Protein AF-A0AAN7WSS3-F1 (afdb_monomer_lite)

Radius of gyration: 23.35 Å; chains: 1; bounding box: 42×37×69 Å

Sequence (128 aa):
MLTSTDTINTVKEFQEQDLIKNVDYKILKQQEGHLNKLIDRQDTFTKKLQILYERLDAVKNYEEFTDLLVNSSTLLREIFSLDNAQKKQPLLNQLAPSIDWSKYGLHNISNYIIEDDDLISLQNDGLL

Structure (mmCIF, N/CA/C/O backbone):
data_AF-A0AAN7WSS3-F1
#
_entry.id   AF-A0AAN7WSS3-F1
#
loop_
_atom_site.group_PDB
_atom_site.id
_atom_site.type_symbol
_atom_site.label_atom_id
_atom_site.label_alt_id
_atom_site.label_comp_id
_atom_site.label_asym_id
_atom_site.label_entity_id
_atom_site.label_seq_id
_atom_site.pdbx_PDB_ins_code
_atom_site.Cartn_x
_atom_site.Cartn_y
_atom_site.Cartn_z
_atom_site.occupancy
_atom_site.B_iso_or_equiv
_atom_site.auth_seq_id
_atom_site.auth_comp_id
_atom_site.auth_asym_id
_atom_site.auth_atom_id
_atom_site.pdbx_PDB_model_num
ATOM 1 N N . MET A 1 1 ? 3.178 -19.408 -43.033 1.00 41.44 1 MET A N 1
ATOM 2 C C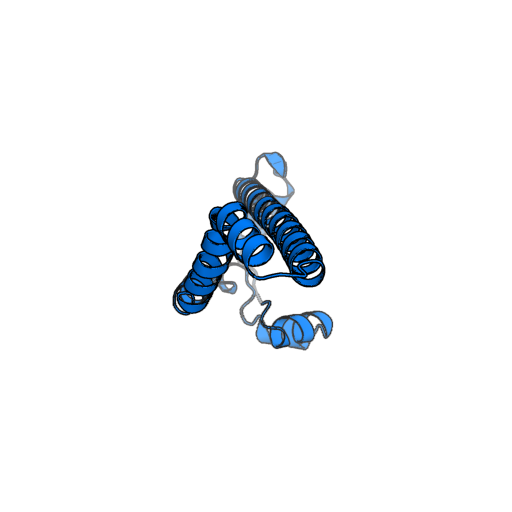A . MET A 1 1 ? 3.592 -18.665 -41.826 1.00 41.44 1 MET A CA 1
ATOM 3 C C . MET A 1 1 ? 4.965 -18.071 -42.111 1.00 41.44 1 MET A C 1
ATOM 5 O O . MET A 1 1 ? 5.953 -18.776 -41.986 1.00 41.44 1 MET A O 1
ATOM 9 N N . LEU A 1 2 ? 5.017 -16.844 -42.633 1.00 44.00 2 LEU A N 1
ATOM 10 C CA . LEU A 1 2 ? 6.260 -16.095 -42.848 1.00 44.00 2 LEU A CA 1
ATOM 11 C C . LEU A 1 2 ? 6.304 -15.042 -41.742 1.00 44.00 2 LEU A C 1
ATOM 13 O O . LEU A 1 2 ? 5.548 -14.076 -41.799 1.00 44.00 2 LEU A O 1
ATOM 17 N N . THR A 1 3 ? 7.112 -15.253 -40.706 1.00 57.09 3 THR A N 1
ATOM 18 C CA . THR A 1 3 ? 7.470 -14.166 -39.792 1.00 57.09 3 THR A CA 1
ATOM 19 C C . THR A 1 3 ? 8.171 -13.102 -40.636 1.00 57.09 3 THR A C 1
ATOM 21 O O . THR A 1 3 ? 9.138 -13.411 -41.336 1.00 57.09 3 THR A O 1
ATOM 24 N N . SER A 1 4 ? 7.628 -11.876 -40.673 1.00 74.25 4 SER A N 1
ATOM 25 C CA . SER A 1 4 ? 8.226 -10.791 -41.462 1.00 74.25 4 SER A CA 1
ATOM 26 C C . SER A 1 4 ? 9.686 -10.648 -41.044 1.00 74.25 4 SER A C 1
ATOM 28 O O . SER A 1 4 ? 9.983 -10.670 -39.847 1.00 74.25 4 SER A O 1
ATOM 30 N N . THR A 1 5 ? 10.600 -10.514 -42.002 1.00 69.44 5 THR A N 1
ATOM 31 C CA . THR A 1 5 ? 12.035 -10.330 -41.737 1.00 69.44 5 THR A CA 1
ATOM 32 C C . THR A 1 5 ? 12.275 -9.190 -40.742 1.00 69.44 5 THR A C 1
ATOM 34 O O . THR A 1 5 ? 13.173 -9.278 -39.909 1.00 69.44 5 THR A O 1
ATOM 37 N N . ASP A 1 6 ? 11.388 -8.192 -40.745 1.00 68.44 6 ASP A N 1
ATOM 38 C CA . ASP A 1 6 ? 11.357 -7.098 -39.778 1.00 68.44 6 ASP A CA 1
ATOM 39 C C . ASP A 1 6 ? 11.217 -7.595 -38.338 1.00 68.44 6 ASP A C 1
ATOM 41 O O . ASP A 1 6 ? 12.021 -7.227 -37.492 1.00 68.44 6 ASP A O 1
ATOM 45 N N . THR A 1 7 ? 10.272 -8.498 -38.058 1.00 71.12 7 THR A N 1
ATOM 46 C CA . THR A 1 7 ? 10.063 -9.041 -36.702 1.00 71.12 7 THR A CA 1
ATOM 47 C C . THR A 1 7 ? 11.277 -9.815 -36.195 1.00 71.12 7 THR A C 1
ATOM 49 O O . THR A 1 7 ? 11.652 -9.682 -35.034 1.00 71.12 7 THR A O 1
ATOM 52 N N . ILE A 1 8 ? 11.942 -10.573 -37.072 1.00 74.06 8 ILE A N 1
ATOM 53 C CA . ILE A 1 8 ? 13.163 -11.315 -36.731 1.00 74.06 8 ILE A CA 1
ATOM 54 C C . ILE A 1 8 ? 14.303 -10.340 -36.415 1.00 74.06 8 ILE A C 1
ATOM 56 O O . ILE A 1 8 ? 15.023 -10.534 -35.436 1.00 74.06 8 ILE A O 1
ATOM 60 N N . ASN A 1 9 ? 14.443 -9.274 -37.206 1.00 69.69 9 ASN A N 1
ATOM 61 C CA . ASN A 1 9 ? 15.464 -8.254 -36.988 1.00 69.69 9 ASN A CA 1
ATOM 62 C C . ASN A 1 9 ? 15.209 -7.464 -35.699 1.00 69.69 9 ASN A C 1
ATOM 64 O O . ASN A 1 9 ? 16.142 -7.261 -34.932 1.00 69.69 9 ASN A O 1
ATOM 68 N N . THR A 1 10 ? 13.957 -7.105 -35.398 1.00 70.12 10 THR A N 1
ATOM 69 C CA . THR A 1 10 ? 13.605 -6.412 -34.149 1.00 70.12 10 THR A CA 1
ATOM 70 C C . THR A 1 10 ? 13.858 -7.287 -32.921 1.00 70.12 10 THR A C 1
ATOM 72 O O . THR A 1 10 ? 14.386 -6.804 -31.924 1.00 70.12 10 THR A O 1
ATOM 75 N N . VAL A 1 11 ? 13.536 -8.585 -32.983 1.00 69.31 11 VAL A N 1
ATOM 76 C CA . VAL A 1 11 ? 13.829 -9.528 -31.888 1.00 69.31 11 VAL A CA 1
ATOM 77 C C . VAL A 1 11 ? 15.336 -9.692 -31.698 1.00 69.31 11 VAL A C 1
ATOM 79 O O . VAL A 1 11 ? 15.808 -9.715 -30.564 1.00 69.31 11 VAL A O 1
ATOM 82 N N . LYS A 1 12 ? 16.107 -9.758 -32.786 1.00 72.31 12 LYS A N 1
ATOM 83 C CA . LYS A 1 12 ? 17.568 -9.851 -32.726 1.00 72.31 12 LYS A CA 1
ATOM 84 C C . LYS A 1 12 ? 18.198 -8.583 -32.141 1.00 72.31 12 LYS A C 1
ATOM 86 O O . LYS A 1 12 ? 19.028 -8.682 -31.247 1.00 72.31 12 LYS A O 1
ATOM 91 N N . GLU A 1 13 ? 17.749 -7.404 -32.568 1.00 67.31 13 GLU A N 1
ATOM 92 C CA . GLU A 1 13 ? 18.172 -6.120 -31.993 1.00 67.31 13 GLU A CA 1
ATOM 93 C C . GLU A 1 13 ? 17.796 -6.003 -30.511 1.00 67.31 13 GLU A C 1
ATOM 95 O O . GLU A 1 13 ? 18.596 -5.523 -29.711 1.00 67.31 13 GLU A O 1
ATOM 100 N N . PHE A 1 14 ? 16.613 -6.487 -30.121 1.00 66.38 14 PHE A N 1
ATOM 101 C CA . PHE A 1 14 ? 16.186 -6.542 -28.724 1.00 66.38 14 PHE A CA 1
ATOM 102 C C . PHE A 1 14 ? 17.074 -7.468 -27.879 1.00 66.38 14 PHE A C 1
ATOM 104 O O . PHE A 1 14 ? 17.416 -7.119 -26.754 1.00 66.38 14 PHE A O 1
ATOM 111 N N . GLN A 1 15 ? 17.461 -8.630 -28.413 1.00 70.38 15 GLN A N 1
ATOM 112 C CA . GLN A 1 15 ? 18.319 -9.606 -27.728 1.00 70.38 15 GLN A CA 1
ATOM 113 C C . GLN A 1 15 ? 19.791 -9.172 -27.654 1.00 70.38 15 GLN A C 1
ATOM 115 O O . GLN A 1 15 ? 20.485 -9.530 -26.704 1.00 70.38 15 GLN A O 1
ATOM 120 N N . GLU A 1 16 ? 20.276 -8.418 -28.643 1.00 72.75 16 GLU A N 1
ATOM 121 C CA . GLU A 1 16 ? 21.648 -7.897 -28.682 1.00 72.75 16 GLU A CA 1
ATOM 122 C C . GLU A 1 16 ? 21.814 -6.606 -27.858 1.00 72.75 16 GLU A C 1
ATOM 124 O O . GLU A 1 16 ? 22.921 -6.293 -27.409 1.00 72.75 16 GLU A O 1
ATOM 129 N N . GLN A 1 17 ? 20.733 -5.852 -27.626 1.00 67.94 17 GLN A N 1
ATOM 130 C CA . GLN A 1 17 ? 20.754 -4.668 -26.771 1.00 67.94 17 GLN A CA 1
ATOM 131 C C . GLN A 1 17 ? 20.702 -5.034 -25.285 1.00 67.94 17 GLN A C 1
ATOM 133 O O . GLN A 1 17 ? 19.845 -5.777 -24.819 1.00 67.94 17 GLN A O 1
ATOM 138 N N . ASP A 1 18 ? 21.600 -4.424 -24.510 1.00 70.62 18 ASP A N 1
ATOM 139 C CA . ASP A 1 18 ? 21.568 -4.476 -23.049 1.00 70.62 18 ASP A CA 1
ATOM 140 C C . ASP A 1 18 ? 20.195 -4.004 -22.537 1.00 70.62 18 ASP A C 1
ATOM 142 O O . ASP A 1 18 ? 19.773 -2.876 -22.818 1.00 70.62 18 ASP A O 1
ATOM 146 N N . LEU A 1 19 ? 19.505 -4.867 -21.783 1.00 69.00 19 LEU A N 1
ATOM 147 C CA . LEU A 1 19 ? 18.126 -4.688 -21.317 1.00 69.00 19 LEU A CA 1
ATOM 148 C C . LEU A 1 19 ? 17.927 -3.325 -20.631 1.00 69.00 19 LEU A C 1
ATOM 150 O O . LEU A 1 19 ? 16.909 -2.666 -20.811 1.00 69.00 19 LEU A O 1
ATOM 154 N N . ILE A 1 20 ? 18.947 -2.845 -19.910 1.00 68.69 20 ILE A N 1
ATOM 155 C CA . ILE A 1 20 ? 18.935 -1.561 -19.188 1.00 68.69 20 ILE A CA 1
ATOM 156 C C . ILE A 1 20 ? 18.857 -0.356 -20.144 1.00 68.69 20 ILE A C 1
ATOM 158 O O . ILE A 1 20 ? 18.396 0.725 -19.761 1.00 68.69 20 ILE A O 1
ATOM 162 N N . LYS A 1 21 ? 19.307 -0.508 -21.392 1.00 73.75 21 LYS A N 1
ATOM 163 C CA . LYS A 1 21 ? 19.285 0.546 -22.416 1.00 73.75 21 LYS A CA 1
ATOM 164 C C . LYS A 1 21 ? 17.979 0.566 -23.204 1.00 73.75 21 LYS A C 1
ATOM 166 O O . LYS A 1 21 ? 17.656 1.616 -23.759 1.00 73.75 21 LYS A O 1
ATOM 171 N N . ASN A 1 22 ? 17.223 -0.530 -23.193 1.00 79.56 22 ASN A N 1
ATOM 172 C CA . ASN A 1 22 ? 15.943 -0.638 -23.876 1.00 79.56 22 ASN A CA 1
ATOM 173 C C . ASN A 1 22 ? 14.891 0.300 -23.242 1.00 79.56 22 ASN A C 1
ATOM 175 O O . ASN A 1 22 ? 14.729 0.359 -22.021 1.00 79.56 22 ASN A O 1
ATOM 179 N N . VAL A 1 23 ? 14.196 1.073 -24.079 1.00 78.19 23 VAL A N 1
ATOM 180 C CA . VAL A 1 23 ? 13.203 2.069 -23.642 1.00 78.19 23 VAL A CA 1
ATOM 181 C C . VAL A 1 23 ? 11.957 1.401 -23.062 1.00 78.19 23 VAL A C 1
ATOM 183 O O . VAL A 1 23 ? 11.486 1.825 -22.006 1.00 78.19 23 VAL A O 1
ATOM 186 N N . ASP A 1 24 ? 11.476 0.328 -23.686 1.00 76.81 24 ASP A N 1
ATOM 187 C CA . ASP A 1 24 ? 10.297 -0.412 -23.232 1.00 76.81 24 ASP A CA 1
ATOM 188 C C . ASP A 1 24 ? 10.550 -1.045 -21.858 1.00 76.81 24 ASP A C 1
ATOM 190 O O . ASP A 1 24 ? 9.709 -0.960 -20.963 1.00 76.81 24 ASP A O 1
ATOM 194 N N . TYR A 1 25 ? 11.759 -1.572 -21.632 1.00 79.31 25 TYR A N 1
ATOM 195 C CA . TYR A 1 25 ? 12.157 -2.097 -20.321 1.00 79.31 25 TYR A CA 1
ATOM 196 C C . TYR A 1 25 ? 12.175 -1.016 -19.227 1.00 79.31 25 TYR A C 1
ATOM 198 O O . TYR A 1 25 ? 11.756 -1.262 -18.095 1.00 79.31 25 TYR A O 1
ATOM 206 N N . LYS A 1 26 ? 12.613 0.211 -19.543 1.00 78.56 26 LYS A N 1
ATOM 207 C CA . LYS A 1 26 ? 12.570 1.333 -18.586 1.00 78.56 26 LYS A CA 1
ATOM 208 C C . LYS A 1 26 ? 11.140 1.719 -18.222 1.00 78.56 26 LYS A C 1
ATOM 210 O O . LYS A 1 26 ? 10.876 1.979 -17.048 1.00 78.56 26 LYS A O 1
ATOM 215 N N . ILE A 1 27 ? 10.239 1.744 -19.205 1.00 81.81 27 ILE A N 1
ATOM 216 C CA . ILE A 1 27 ? 8.813 2.016 -18.985 1.00 81.81 27 ILE A CA 1
ATOM 217 C C . ILE A 1 27 ? 8.217 0.931 -18.086 1.00 81.81 27 ILE A C 1
ATOM 219 O O . ILE A 1 27 ? 7.575 1.252 -17.087 1.00 81.81 27 ILE A O 1
ATOM 223 N N . LEU A 1 28 ? 8.506 -0.342 -18.373 1.00 82.38 28 LEU A N 1
ATOM 224 C CA . LEU A 1 28 ? 8.023 -1.463 -17.570 1.00 82.38 28 LEU A CA 1
ATOM 225 C C . LEU A 1 28 ? 8.504 -1.370 -16.116 1.00 82.38 28 LEU A C 1
ATOM 227 O O . LEU A 1 28 ? 7.699 -1.468 -15.196 1.00 82.38 28 LEU A O 1
ATOM 231 N N . LYS A 1 29 ? 9.791 -1.080 -15.897 1.00 83.81 29 LYS A N 1
ATOM 232 C CA . LYS A 1 29 ? 10.362 -0.911 -14.553 1.00 83.81 29 LYS A CA 1
ATOM 233 C C . LYS A 1 29 ? 9.772 0.288 -13.803 1.00 83.81 29 LYS A C 1
ATOM 235 O O . LYS A 1 29 ? 9.590 0.248 -12.586 1.00 83.81 29 LYS A O 1
ATOM 240 N N . GLN A 1 30 ? 9.468 1.376 -14.510 1.00 83.31 30 GLN A N 1
ATOM 241 C CA . GLN A 1 30 ? 8.773 2.517 -13.916 1.00 83.31 30 GLN A CA 1
ATOM 242 C C . GLN A 1 30 ? 7.355 2.130 -13.481 1.00 83.31 30 GLN A C 1
ATOM 244 O O . GLN A 1 30 ? 6.920 2.522 -12.396 1.00 83.31 30 GLN A O 1
ATOM 249 N N . GLN A 1 31 ? 6.650 1.362 -14.310 1.00 82.06 31 GLN A N 1
ATOM 250 C CA . GLN A 1 31 ? 5.299 0.903 -14.020 1.00 82.06 31 GLN A CA 1
ATOM 251 C C . GLN A 1 31 ? 5.276 -0.099 -12.863 1.00 82.06 31 GLN A C 1
ATOM 253 O O . GLN A 1 31 ? 4.465 0.054 -11.955 1.00 82.06 31 GLN A O 1
ATOM 258 N N . GLU A 1 32 ? 6.223 -1.035 -12.821 1.00 85.62 32 GLU A N 1
ATOM 259 C CA . GLU A 1 32 ? 6.462 -1.929 -11.684 1.00 85.62 32 GLU A CA 1
ATOM 260 C C . GLU A 1 32 ? 6.680 -1.128 -10.391 1.00 85.62 32 GLU A C 1
ATOM 262 O O . GLU A 1 32 ? 5.998 -1.339 -9.390 1.00 85.62 32 GLU A O 1
ATOM 267 N N . GLY A 1 33 ? 7.570 -0.130 -10.418 1.00 86.06 33 GLY A N 1
ATOM 268 C CA . GLY A 1 33 ? 7.817 0.731 -9.261 1.00 86.06 33 GLY A CA 1
ATOM 269 C C . GLY A 1 33 ? 6.589 1.537 -8.822 1.00 86.06 33 GLY A C 1
ATOM 270 O O . GLY A 1 33 ? 6.416 1.803 -7.632 1.00 86.06 33 GLY A O 1
ATOM 271 N N . HIS A 1 34 ? 5.725 1.934 -9.757 1.00 83.62 34 HIS A N 1
ATOM 272 C CA . HIS A 1 34 ? 4.457 2.586 -9.441 1.00 83.62 34 HIS A CA 1
ATOM 273 C C . HIS A 1 34 ? 3.465 1.614 -8.787 1.00 83.62 34 HIS A C 1
ATOM 275 O O . HIS A 1 34 ? 2.871 1.960 -7.768 1.00 83.62 34 HIS A O 1
ATOM 281 N N . LEU A 1 35 ? 3.328 0.400 -9.326 1.00 84.94 35 LEU A N 1
ATOM 282 C CA . LEU A 1 35 ? 2.458 -0.640 -8.774 1.00 84.94 35 LEU A CA 1
ATOM 283 C C . LEU A 1 35 ? 2.890 -1.044 -7.362 1.00 84.94 35 LEU A C 1
ATOM 285 O O . LEU A 1 35 ? 2.055 -1.065 -6.463 1.00 84.94 35 LEU A O 1
ATOM 289 N N . ASN A 1 36 ? 4.189 -1.235 -7.124 1.00 87.50 36 ASN A N 1
ATOM 290 C CA . ASN A 1 36 ? 4.708 -1.539 -5.787 1.00 87.50 36 ASN A CA 1
ATOM 291 C C . ASN A 1 36 ? 4.360 -0.440 -4.769 1.00 87.50 36 ASN A C 1
ATOM 293 O O . ASN A 1 36 ? 3.905 -0.733 -3.669 1.00 87.50 36 ASN A O 1
ATOM 297 N N . LYS A 1 37 ? 4.458 0.840 -5.155 1.00 85.00 37 LYS A N 1
ATOM 298 C CA . LYS A 1 37 ? 4.034 1.952 -4.284 1.00 85.00 37 LYS A CA 1
ATOM 299 C C . LYS A 1 37 ? 2.534 1.944 -3.995 1.00 85.00 37 LYS A C 1
ATOM 301 O O . LYS A 1 37 ? 2.124 2.371 -2.916 1.00 85.00 37 LYS A O 1
ATOM 306 N N . LEU A 1 38 ? 1.712 1.528 -4.958 1.00 81.44 38 LEU A N 1
ATOM 307 C CA . LEU A 1 38 ? 0.272 1.392 -4.743 1.00 81.44 38 LEU A CA 1
ATOM 308 C C . LEU A 1 38 ? -0.031 0.264 -3.756 1.00 81.44 38 LEU A C 1
ATOM 310 O O . LEU A 1 38 ? -0.838 0.479 -2.852 1.00 81.44 38 LEU A O 1
ATOM 314 N N . ILE A 1 39 ? 0.660 -0.871 -3.877 1.00 87.12 39 ILE A N 1
ATOM 315 C CA . ILE A 1 39 ? 0.557 -1.995 -2.939 1.00 87.12 39 ILE A CA 1
ATOM 316 C C . ILE A 1 39 ? 0.950 -1.541 -1.527 1.00 87.12 39 ILE A C 1
ATOM 318 O O . ILE A 1 39 ? 0.149 -1.663 -0.603 1.00 87.12 39 ILE A O 1
ATOM 322 N N . ASP A 1 40 ? 2.111 -0.900 -1.364 1.00 87.00 40 ASP A N 1
ATOM 323 C CA . ASP A 1 40 ? 2.573 -0.395 -0.062 1.00 87.00 40 ASP A CA 1
ATOM 324 C C . ASP A 1 40 ? 1.569 0.579 0.574 1.00 87.00 40 ASP A C 1
ATOM 326 O O . ASP A 1 40 ? 1.330 0.582 1.792 1.00 87.00 40 ASP A O 1
ATOM 330 N N . ARG A 1 41 ? 0.959 1.433 -0.256 1.00 83.50 41 ARG A N 1
ATOM 331 C CA . ARG A 1 41 ? -0.071 2.370 0.188 1.00 83.50 41 ARG A CA 1
ATOM 332 C C . ARG A 1 41 ? -1.322 1.631 0.659 1.00 83.50 41 ARG A C 1
ATOM 334 O O . ARG A 1 41 ? -1.869 2.002 1.699 1.00 83.50 41 ARG A O 1
ATOM 341 N N . GLN A 1 42 ? -1.762 0.619 -0.083 1.00 84.25 42 GLN A N 1
ATOM 342 C CA . GLN A 1 42 ? -2.923 -0.193 0.264 1.00 84.25 42 GLN A CA 1
ATOM 343 C C . GLN A 1 42 ? -2.692 -0.966 1.566 1.00 84.25 42 GLN A C 1
ATOM 345 O O . GLN A 1 42 ? -3.527 -0.897 2.462 1.00 84.25 42 GLN A O 1
ATOM 350 N N . ASP A 1 43 ? -1.532 -1.595 1.735 1.00 86.25 43 ASP A N 1
ATOM 351 C CA . ASP A 1 43 ? -1.157 -2.294 2.968 1.00 86.25 43 ASP A CA 1
ATOM 352 C C . ASP A 1 43 ? -1.154 -1.365 4.182 1.00 86.25 43 ASP A C 1
ATOM 354 O O . ASP A 1 43 ? -1.685 -1.684 5.252 1.00 86.25 43 ASP A O 1
ATOM 358 N N . THR A 1 44 ? -0.571 -0.177 4.018 1.00 86.56 44 THR A N 1
ATOM 359 C CA . THR A 1 44 ? -0.550 0.841 5.072 1.00 86.56 44 THR A CA 1
ATOM 360 C C . THR A 1 44 ? -1.965 1.282 5.441 1.00 86.56 44 THR A C 1
ATOM 362 O O . THR A 1 44 ? -2.273 1.479 6.618 1.00 86.56 44 THR A O 1
ATOM 365 N N . PHE A 1 45 ? -2.832 1.443 4.445 1.00 84.25 45 PHE A N 1
ATOM 366 C CA . PHE A 1 45 ? -4.227 1.804 4.649 1.00 84.25 45 PHE A CA 1
ATOM 367 C C . PHE A 1 45 ? -5.002 0.700 5.385 1.00 84.25 45 PHE A C 1
ATOM 369 O O . PHE A 1 45 ? -5.652 0.989 6.390 1.00 84.25 45 PHE A O 1
ATOM 376 N N . THR A 1 46 ? -4.857 -0.561 4.973 1.00 85.56 46 THR A N 1
ATOM 377 C CA . THR A 1 46 ? -5.486 -1.723 5.623 1.00 85.56 46 THR A CA 1
ATOM 378 C C . THR A 1 46 ? -5.083 -1.836 7.093 1.00 85.56 46 THR A C 1
ATOM 380 O O . THR A 1 46 ? -5.938 -2.006 7.959 1.00 85.56 46 THR A O 1
ATOM 383 N N . LYS A 1 47 ? -3.798 -1.638 7.415 1.00 87.56 47 LYS A N 1
ATOM 384 C CA . LYS A 1 47 ? -3.320 -1.623 8.809 1.00 87.56 47 LYS A CA 1
ATOM 385 C C . LYS A 1 47 ? -3.971 -0.513 9.636 1.00 87.56 47 LYS A C 1
ATOM 387 O O . LYS A 1 47 ? -4.375 -0.742 10.773 1.00 87.56 47 LYS A O 1
ATOM 392 N N . LYS A 1 48 ? -4.100 0.696 9.077 1.00 84.50 48 LYS A N 1
ATOM 393 C CA . LYS A 1 48 ? -4.780 1.812 9.758 1.00 84.50 48 LYS A CA 1
ATOM 394 C C . LYS A 1 48 ? -6.258 1.513 10.002 1.00 84.50 48 LYS A C 1
ATOM 396 O O . LYS A 1 48 ? -6.774 1.860 11.061 1.00 84.50 48 LYS A O 1
ATOM 401 N N . LEU A 1 49 ? -6.918 0.866 9.044 1.00 86.31 49 LEU A N 1
ATOM 402 C CA . LEU A 1 49 ? -8.308 0.436 9.155 1.00 86.31 49 LEU A CA 1
ATOM 403 C C . LEU A 1 49 ? -8.477 -0.606 10.269 1.00 86.31 49 LEU A C 1
ATOM 405 O O . LEU A 1 49 ? -9.355 -0.452 11.111 1.00 86.31 49 LEU A O 1
ATOM 409 N N . GLN A 1 50 ? -7.595 -1.605 10.337 1.00 87.81 50 GLN A N 1
ATOM 410 C CA . GLN A 1 50 ? -7.602 -2.596 11.414 1.00 87.81 50 GLN A CA 1
ATOM 411 C C . GLN A 1 50 ? -7.465 -1.936 12.794 1.00 87.81 50 GLN A C 1
ATOM 413 O O . GLN A 1 50 ? -8.283 -2.186 13.674 1.00 87.81 50 GLN A O 1
ATOM 418 N N . ILE A 1 51 ? -6.500 -1.023 12.960 1.00 87.88 51 ILE A N 1
ATOM 419 C CA . ILE A 1 51 ? -6.319 -0.270 14.212 1.00 87.88 51 ILE A CA 1
ATOM 420 C C . ILE A 1 51 ? -7.580 0.536 14.559 1.00 87.88 51 ILE A C 1
ATOM 422 O O . ILE A 1 51 ? -7.940 0.650 15.729 1.00 87.88 51 ILE A O 1
ATOM 426 N N . LEU A 1 52 ? -8.252 1.122 13.563 1.00 85.75 52 LEU A N 1
ATOM 427 C CA . LEU A 1 52 ? -9.497 1.856 13.784 1.00 85.75 52 LEU A CA 1
ATOM 428 C C . LEU A 1 52 ? -10.606 0.933 14.302 1.00 85.75 52 LEU A C 1
ATOM 430 O O . LEU A 1 52 ? -11.287 1.303 15.255 1.00 85.75 52 LEU A O 1
ATOM 434 N N . TYR A 1 53 ? -10.763 -0.253 13.710 1.00 86.62 53 TYR A N 1
ATOM 435 C CA . TYR A 1 53 ? -11.744 -1.245 14.153 1.00 86.62 53 TYR A CA 1
ATOM 436 C C . TYR A 1 53 ? -11.462 -1.749 15.567 1.00 86.62 53 TYR A C 1
ATOM 438 O O . TYR A 1 53 ? -12.373 -1.768 16.386 1.00 86.62 53 TYR A O 1
ATOM 446 N N . GLU A 1 54 ? -10.208 -2.076 15.880 1.00 87.75 54 GLU A N 1
ATOM 447 C CA . GLU A 1 54 ? -9.806 -2.488 17.232 1.00 87.75 54 GLU A CA 1
ATOM 448 C C . GLU A 1 54 ? -10.109 -1.396 18.267 1.00 87.75 54 GLU A C 1
ATOM 450 O O . GLU A 1 54 ? -10.597 -1.676 19.361 1.00 87.75 54 GLU A O 1
ATOM 455 N N . ARG A 1 55 ? -9.862 -0.127 17.921 1.00 84.81 55 ARG A N 1
ATOM 456 C CA . ARG A 1 55 ? -10.178 0.993 18.813 1.00 84.81 55 ARG A CA 1
ATOM 457 C C . ARG A 1 55 ? -11.679 1.204 18.961 1.00 84.81 55 ARG A C 1
ATOM 459 O O . ARG A 1 55 ? -12.106 1.498 20.067 1.00 84.81 55 ARG A O 1
ATOM 466 N N . LEU A 1 56 ? -12.458 1.060 17.888 1.00 85.38 56 LEU A N 1
ATOM 467 C CA . LEU A 1 56 ? -13.921 1.153 17.934 1.00 85.38 56 LEU A CA 1
ATOM 468 C C . LEU A 1 56 ? -14.531 0.069 18.828 1.00 85.38 56 LEU A C 1
ATOM 470 O O . LEU A 1 56 ? -15.438 0.373 19.594 1.00 85.38 56 LEU A O 1
ATOM 474 N N . ASP A 1 57 ? -14.010 -1.156 18.764 1.00 85.75 57 ASP A N 1
ATOM 475 C CA . ASP A 1 57 ? -14.459 -2.274 19.603 1.00 85.75 57 ASP A CA 1
ATOM 476 C C . ASP A 1 57 ? -14.147 -2.047 21.094 1.00 85.75 57 ASP A C 1
ATOM 478 O O . ASP A 1 57 ? -14.886 -2.468 21.982 1.00 85.75 57 ASP A O 1
ATOM 482 N N . ALA A 1 58 ? -13.073 -1.310 21.387 1.00 84.44 58 ALA A N 1
ATOM 483 C CA . ALA A 1 58 ? -12.674 -0.975 22.751 1.00 84.44 58 ALA A CA 1
ATOM 484 C C . ALA A 1 58 ? -13.470 0.183 23.387 1.00 84.44 58 ALA A C 1
ATOM 486 O O . ALA A 1 58 ? -13.363 0.382 24.601 1.00 84.44 58 ALA A O 1
ATOM 487 N N . VAL A 1 59 ? -14.240 0.952 22.607 1.00 87.75 59 VAL A N 1
ATOM 488 C CA . VAL A 1 59 ? -15.000 2.108 23.106 1.00 87.75 59 VAL A CA 1
ATOM 489 C C . VAL A 1 59 ? -16.176 1.654 23.967 1.00 87.75 59 VAL A C 1
ATOM 491 O O . VAL A 1 59 ? -16.984 0.824 23.557 1.00 87.75 59 VAL A O 1
ATOM 494 N N . LYS A 1 60 ? -16.314 2.244 25.162 1.00 82.75 60 LYS A N 1
ATOM 495 C CA . LYS A 1 60 ? -17.363 1.860 26.126 1.00 82.75 60 LYS A CA 1
ATOM 496 C C . LYS A 1 60 ? -18.438 2.917 26.333 1.00 82.75 60 LYS A C 1
ATOM 498 O O . LYS A 1 60 ? -19.467 2.621 26.940 1.00 82.75 60 LYS A O 1
ATOM 503 N N . ASN A 1 61 ? -18.212 4.144 25.869 1.00 86.31 61 ASN A N 1
ATOM 504 C CA . ASN A 1 61 ? -19.150 5.251 26.028 1.00 86.31 61 ASN A CA 1
ATOM 505 C C . ASN A 1 61 ? -19.179 6.171 24.794 1.00 86.31 61 ASN A C 1
ATOM 507 O O . ASN A 1 61 ? -18.322 6.117 23.915 1.00 86.31 61 ASN A O 1
ATOM 511 N N . TYR A 1 62 ? -20.220 7.000 24.720 1.00 82.50 62 TYR A N 1
ATOM 512 C CA . TYR A 1 62 ? -20.473 7.869 23.570 1.00 82.50 62 TYR A CA 1
ATOM 513 C C . TYR A 1 62 ? -19.438 8.999 23.427 1.00 82.50 62 TYR A C 1
ATOM 515 O O . TYR A 1 62 ? -19.123 9.389 22.307 1.00 82.50 62 TYR A O 1
ATOM 523 N N . GLU A 1 63 ? -18.878 9.498 24.530 1.00 83.19 63 GLU A N 1
ATOM 524 C CA . GLU A 1 63 ? -17.861 10.558 24.494 1.00 83.19 63 GLU A CA 1
ATOM 525 C C . GLU A 1 63 ? -16.553 10.046 23.868 1.00 83.19 63 GLU A C 1
ATOM 527 O O . GLU A 1 63 ? -16.068 10.625 22.894 1.00 83.19 63 GLU A O 1
ATOM 532 N N . GLU A 1 64 ? -16.063 8.885 24.313 1.00 83.44 64 GLU A N 1
ATOM 533 C CA . GLU A 1 64 ? -14.912 8.184 23.726 1.00 83.44 64 GLU A CA 1
ATOM 534 C C . GLU A 1 64 ? -15.130 7.863 22.244 1.00 83.44 64 GLU A C 1
ATOM 536 O O . GLU A 1 64 ? -14.203 7.961 21.437 1.00 83.44 64 GLU A O 1
ATOM 541 N N . PHE A 1 65 ? -16.362 7.513 21.864 1.00 83.44 65 PHE A N 1
ATOM 542 C CA . PHE A 1 65 ? -16.719 7.288 20.467 1.00 83.44 65 PHE A CA 1
ATOM 543 C C . PHE A 1 65 ? -16.560 8.563 19.635 1.00 83.44 65 PHE A C 1
ATOM 545 O O . PHE A 1 65 ? -15.927 8.544 18.576 1.00 83.44 65 PHE A O 1
ATOM 552 N N . THR A 1 66 ? -17.113 9.682 20.110 1.00 82.88 66 THR A N 1
ATOM 553 C CA . THR A 1 66 ? -17.014 10.961 19.399 1.00 82.88 66 THR A CA 1
ATOM 554 C C . THR A 1 66 ? -15.573 11.450 19.302 1.00 82.88 66 THR A C 1
ATOM 556 O O . THR A 1 66 ? -15.153 11.880 18.225 1.00 82.88 66 THR A O 1
ATOM 559 N N . ASP A 1 67 ? -14.783 11.288 20.363 1.00 85.19 67 ASP A N 1
ATOM 560 C CA . ASP A 1 67 ? -13.363 11.639 20.365 1.00 85.19 67 ASP A CA 1
ATOM 561 C C . ASP A 1 67 ? -12.569 10.773 19.383 1.00 85.19 67 ASP A C 1
ATOM 563 O O . ASP A 1 67 ? -11.731 11.276 18.627 1.00 85.19 67 ASP A O 1
ATOM 567 N N . LEU A 1 68 ? -12.854 9.470 19.322 1.00 85.06 68 LEU A N 1
ATOM 568 C CA . LEU A 1 68 ? -12.243 8.565 18.353 1.00 85.06 68 LEU A CA 1
ATOM 569 C C . LEU A 1 68 ? -12.585 8.971 16.915 1.00 85.06 68 LEU A C 1
ATOM 571 O O . LEU A 1 68 ? -11.690 8.994 16.064 1.00 85.06 68 LEU A O 1
ATOM 575 N N . LEU A 1 69 ? -13.838 9.333 16.626 1.00 82.94 69 LEU A N 1
ATOM 576 C CA . LEU A 1 69 ? -14.256 9.794 15.297 1.00 82.94 69 LEU A CA 1
ATOM 577 C C . LEU A 1 69 ? -13.561 11.096 14.884 1.00 82.94 69 LEU A C 1
ATOM 579 O O . LEU A 1 69 ? -13.099 11.214 13.748 1.00 82.94 69 LEU A O 1
ATOM 583 N N . VAL A 1 70 ? -13.437 12.062 15.796 1.00 84.31 70 VAL A N 1
ATOM 584 C CA . VAL A 1 70 ? -12.743 13.330 15.521 1.00 84.31 70 VAL A CA 1
ATOM 585 C C . VAL A 1 70 ? -11.258 13.079 15.245 1.00 84.31 70 VAL A C 1
ATOM 587 O O . VAL A 1 70 ? -10.723 13.554 14.237 1.00 84.31 70 VAL A O 1
ATOM 590 N N . ASN A 1 71 ? -10.612 12.253 16.071 1.00 84.19 71 ASN A N 1
ATOM 591 C CA . ASN A 1 71 ? -9.196 11.908 15.933 1.00 84.19 71 ASN A CA 1
ATOM 592 C C . ASN A 1 71 ? -8.897 11.054 14.689 1.00 84.19 71 ASN A C 1
ATOM 594 O O . ASN A 1 71 ? -7.788 11.094 14.157 1.00 84.19 71 ASN A O 1
ATOM 598 N N . SER A 1 72 ? -9.881 10.297 14.199 1.00 83.88 72 SER A N 1
ATOM 599 C CA . SER A 1 72 ? -9.774 9.475 12.986 1.00 83.88 72 SER A CA 1
ATOM 600 C C . SER A 1 72 ? -10.359 10.137 11.734 1.00 83.88 72 SER A C 1
ATOM 602 O O . SER A 1 72 ? -10.354 9.524 10.667 1.00 83.88 72 SER A O 1
ATOM 604 N N . SER A 1 73 ? -10.794 11.397 11.813 1.00 82.44 73 SER A N 1
ATOM 605 C CA . SER A 1 73 ? -11.467 12.121 10.723 1.00 82.44 73 SER A CA 1
ATOM 606 C C . SER A 1 73 ? -10.710 12.097 9.389 1.00 82.44 73 SER A C 1
ATOM 608 O O . SER A 1 73 ? -11.322 11.905 8.339 1.00 82.44 73 SER A O 1
ATOM 610 N N . THR A 1 74 ? -9.380 12.221 9.404 1.00 81.69 74 THR A N 1
ATOM 611 C CA . THR A 1 74 ? -8.538 12.121 8.198 1.00 81.69 74 THR A CA 1
ATOM 612 C C . THR A 1 74 ? -8.600 10.730 7.564 1.00 81.69 74 THR A C 1
ATOM 614 O O . THR A 1 74 ? -8.730 10.616 6.347 1.00 81.69 74 THR A O 1
ATOM 617 N N . LEU A 1 75 ? -8.538 9.675 8.382 1.00 80.62 75 LEU A N 1
ATOM 618 C CA . LEU A 1 75 ? -8.610 8.286 7.925 1.00 80.62 75 LEU A CA 1
ATOM 619 C C . LEU A 1 75 ? -10.012 7.959 7.407 1.00 80.62 75 LEU A C 1
ATOM 621 O O . LEU A 1 75 ? -10.144 7.389 6.332 1.00 80.62 75 LEU A O 1
ATOM 625 N N . LEU A 1 76 ? -11.054 8.387 8.122 1.00 81.31 76 LEU A N 1
ATOM 626 C CA . LEU A 1 76 ? -12.446 8.262 7.689 1.00 81.31 76 LEU A CA 1
ATOM 627 C C . LEU A 1 76 ? -12.673 8.976 6.357 1.00 81.31 76 LEU A C 1
ATOM 629 O O . LEU A 1 76 ? -13.283 8.420 5.448 1.00 81.31 76 LEU A O 1
ATOM 633 N N . ARG A 1 77 ? -12.123 10.184 6.193 1.00 82.12 77 ARG A N 1
ATOM 634 C CA . ARG A 1 77 ? -12.181 10.907 4.921 1.00 82.12 77 ARG A CA 1
ATOM 635 C C . ARG A 1 77 ? -11.490 10.135 3.805 1.00 82.12 77 ARG A C 1
ATOM 637 O O . ARG A 1 77 ? -12.031 10.096 2.706 1.00 82.12 77 ARG A O 1
ATOM 644 N N . GLU A 1 78 ? -10.331 9.533 4.063 1.00 76.62 78 GLU A N 1
ATOM 645 C CA . GLU A 1 78 ? -9.636 8.687 3.087 1.00 76.62 78 GLU A CA 1
ATOM 646 C C . GLU A 1 78 ? -10.463 7.438 2.739 1.00 76.62 78 GLU A C 1
ATOM 648 O O . GLU A 1 78 ? -10.658 7.185 1.554 1.00 76.62 78 GLU A O 1
ATOM 653 N N . ILE A 1 79 ? -11.051 6.749 3.727 1.00 76.12 79 ILE A N 1
ATOM 654 C CA . ILE A 1 79 ? -11.962 5.606 3.528 1.00 76.12 79 ILE A CA 1
ATOM 655 C C . ILE A 1 79 ? -13.126 6.001 2.613 1.00 76.12 79 ILE A C 1
ATOM 657 O O . ILE A 1 79 ? -13.299 5.420 1.545 1.00 76.12 79 ILE A O 1
ATOM 661 N N . PHE A 1 80 ? -13.877 7.047 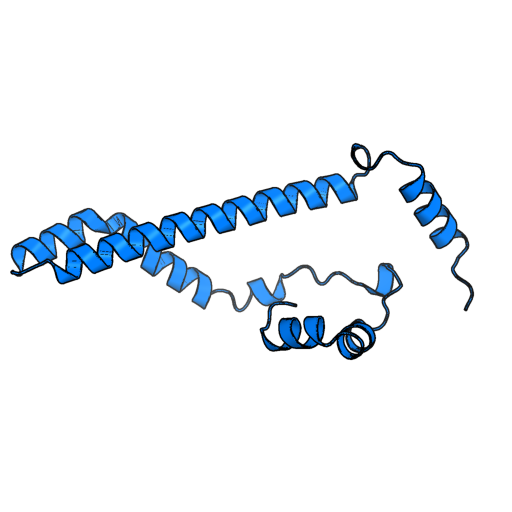2.969 1.00 72.38 80 PHE A N 1
ATOM 662 C CA . PHE A 1 80 ? -15.036 7.486 2.186 1.00 72.38 80 PHE A CA 1
ATOM 663 C C . PHE A 1 80 ? -14.657 8.108 0.831 1.00 72.38 80 PHE A C 1
ATOM 665 O O . PHE A 1 80 ? -15.479 8.146 -0.087 1.00 72.38 80 PHE A O 1
ATOM 672 N N . SER A 1 81 ? -13.428 8.608 0.670 1.00 72.19 81 SER A N 1
ATOM 673 C CA . SER A 1 81 ? -12.942 9.131 -0.615 1.00 72.19 81 SER A CA 1
ATOM 674 C C . SER A 1 81 ? -12.475 8.015 -1.548 1.00 72.19 81 SER A C 1
ATOM 676 O O . SER A 1 81 ? -12.738 8.097 -2.746 1.00 72.19 81 SER A O 1
ATOM 678 N N . LEU A 1 82 ? -11.830 6.970 -1.019 1.00 62.09 82 LEU A N 1
ATOM 679 C CA . LEU A 1 82 ? -11.447 5.776 -1.777 1.00 62.09 82 LEU A CA 1
ATOM 680 C C . LEU A 1 82 ? -12.682 5.005 -2.251 1.00 62.09 82 LEU A C 1
ATOM 682 O O . LEU A 1 82 ? -12.748 4.642 -3.422 1.00 62.09 82 LEU A O 1
ATOM 686 N N . ASP A 1 83 ? -13.701 4.873 -1.401 1.00 57.59 83 ASP A N 1
ATOM 687 C CA . ASP A 1 83 ? -14.981 4.248 -1.762 1.00 57.59 83 ASP A CA 1
ATOM 688 C C . ASP A 1 83 ? -15.684 5.001 -2.907 1.00 57.59 83 ASP A C 1
ATOM 690 O O . ASP A 1 83 ? -16.235 4.418 -3.844 1.00 57.59 83 ASP A O 1
ATOM 694 N N . ASN A 1 84 ? -15.615 6.335 -2.878 1.00 53.59 84 ASN A N 1
ATOM 695 C CA . ASN A 1 84 ? -16.136 7.182 -3.947 1.00 53.59 84 ASN A CA 1
ATOM 696 C C . ASN A 1 84 ? -15.273 7.151 -5.212 1.00 53.59 84 ASN A C 1
ATOM 698 O O . ASN A 1 84 ? -15.808 7.332 -6.305 1.00 53.59 84 ASN A O 1
ATOM 702 N N . ALA A 1 85 ? -13.961 6.943 -5.090 1.00 55.69 85 ALA A N 1
ATOM 703 C CA . ALA A 1 85 ? -13.087 6.757 -6.238 1.00 55.69 85 ALA A CA 1
ATOM 704 C C . ALA A 1 85 ? -13.416 5.434 -6.937 1.00 55.69 85 ALA A C 1
ATOM 706 O O . ALA A 1 85 ? -13.673 5.463 -8.135 1.00 55.69 85 ALA A O 1
ATOM 707 N N . GLN A 1 86 ? -13.523 4.324 -6.195 1.00 53.03 86 GLN A N 1
ATOM 708 C CA . GLN A 1 86 ? -13.876 3.000 -6.728 1.00 53.03 86 GLN A CA 1
ATOM 709 C C . GLN A 1 86 ? -15.264 2.979 -7.385 1.00 53.03 86 GLN A C 1
ATOM 711 O O . GLN A 1 86 ? -15.403 2.488 -8.503 1.00 53.03 86 GLN A O 1
ATOM 716 N N . LYS A 1 87 ? -16.277 3.624 -6.786 1.00 52.75 87 LYS A N 1
ATOM 717 C CA . LYS A 1 87 ? -17.610 3.775 -7.410 1.00 52.75 87 LYS A CA 1
ATOM 718 C C . LYS A 1 87 ? -17.609 4.629 -8.684 1.00 52.75 87 LYS A C 1
ATOM 720 O O . LYS A 1 87 ? -18.507 4.493 -9.510 1.00 52.75 87 LYS A O 1
ATOM 725 N N . LYS A 1 88 ? -16.615 5.505 -8.861 1.00 49.78 88 LYS A N 1
ATOM 726 C CA . LYS A 1 88 ? -16.429 6.341 -10.060 1.00 49.78 88 LYS A CA 1
ATOM 727 C C . LYS A 1 88 ? -15.456 5.737 -11.080 1.00 49.78 88 LYS A C 1
ATOM 729 O O . LYS A 1 88 ? -15.192 6.382 -12.094 1.00 49.78 88 LYS A O 1
ATOM 734 N N . GLN A 1 89 ? -14.988 4.499 -10.885 1.00 49.81 89 GLN A N 1
ATOM 735 C CA . GLN A 1 89 ? -14.116 3.804 -11.840 1.00 49.81 89 GLN A CA 1
ATOM 736 C C . GLN A 1 89 ? -14.788 2.941 -12.937 1.00 49.81 89 GLN A C 1
ATOM 738 O O . GLN A 1 89 ? -14.045 2.192 -13.569 1.00 49.81 89 GLN A O 1
ATOM 743 N N . PRO A 1 90 ? -16.086 3.033 -13.322 1.00 51.69 90 PRO A N 1
ATOM 744 C CA . PRO A 1 90 ? -16.493 2.342 -14.552 1.00 51.69 90 PRO A CA 1
ATOM 745 C C . PRO A 1 90 ? -15.787 2.920 -15.798 1.00 51.69 90 PRO A C 1
ATOM 747 O O . PRO A 1 90 ? -15.683 2.239 -16.810 1.00 51.69 90 PRO A O 1
ATOM 750 N N . LEU A 1 91 ? -15.243 4.143 -15.713 1.00 46.84 91 LEU A N 1
ATOM 751 C CA . LEU A 1 91 ? -14.481 4.793 -16.787 1.00 46.84 91 LEU A CA 1
ATOM 752 C C . LEU A 1 91 ? -12.982 4.441 -16.797 1.00 46.84 91 LEU A C 1
ATOM 754 O O . LEU A 1 91 ? -12.364 4.507 -17.852 1.00 46.84 91 LEU A O 1
ATOM 758 N N . LEU A 1 92 ? -12.373 4.058 -15.667 1.00 44.22 92 LEU A N 1
ATOM 759 C CA . LEU A 1 92 ? -10.942 3.705 -15.632 1.00 44.22 92 LEU A CA 1
ATOM 760 C C . LEU A 1 92 ? -10.682 2.270 -16.100 1.00 44.22 92 LEU A C 1
ATOM 762 O O . LEU A 1 92 ? -9.684 2.047 -16.777 1.00 44.22 92 LEU A O 1
ATOM 766 N N . ASN A 1 93 ? -11.626 1.346 -15.890 1.00 46.12 93 ASN A N 1
ATOM 767 C CA . ASN A 1 93 ? -11.604 0.040 -16.563 1.00 46.12 93 ASN A CA 1
ATOM 768 C C . ASN A 1 93 ? -11.764 0.161 -18.093 1.00 46.12 93 ASN A C 1
ATOM 770 O O . ASN A 1 93 ? -11.388 -0.751 -18.817 1.00 46.12 93 ASN A O 1
ATOM 774 N N . GLN A 1 94 ? -12.264 1.295 -18.603 1.00 46.97 94 GLN A N 1
ATOM 775 C CA . GLN A 1 94 ? -12.275 1.616 -20.039 1.00 46.97 94 GLN A CA 1
ATOM 776 C C . GLN A 1 94 ? -11.000 2.343 -20.512 1.00 46.97 94 GLN A C 1
ATOM 778 O O . GLN A 1 94 ? -10.775 2.448 -21.715 1.00 46.97 94 GLN A O 1
ATOM 783 N N . LEU A 1 95 ? -10.176 2.851 -19.586 1.00 41.72 95 LEU A N 1
ATOM 784 C CA . LEU A 1 95 ? -8.884 3.500 -19.853 1.00 41.72 95 LEU A CA 1
ATOM 785 C C . LEU A 1 95 ? -7.680 2.601 -19.543 1.00 41.72 95 LEU A C 1
ATOM 787 O O . LEU A 1 95 ? -6.543 3.055 -19.700 1.00 41.72 95 LEU A O 1
ATOM 791 N N . ALA A 1 96 ? -7.899 1.347 -19.127 1.00 46.56 96 ALA A N 1
ATOM 792 C CA . ALA A 1 96 ? -6.850 0.341 -19.185 1.00 46.56 96 ALA A CA 1
ATOM 793 C C . ALA A 1 96 ? -6.287 0.385 -20.614 1.00 46.56 96 ALA A C 1
ATOM 795 O O . ALA A 1 96 ? -7.074 0.300 -21.563 1.00 46.56 96 ALA A O 1
ATOM 796 N N . PRO A 1 97 ? -4.977 0.629 -20.803 1.00 46.97 97 PRO A N 1
ATOM 797 C CA . PRO A 1 97 ? -4.415 0.677 -22.138 1.00 46.97 97 PRO A CA 1
ATOM 798 C C . PRO A 1 97 ? -4.730 -0.664 -22.788 1.00 46.97 97 PRO A C 1
ATOM 800 O O . PRO A 1 97 ? -4.211 -1.696 -22.370 1.00 46.97 97 PRO A O 1
ATOM 803 N N . SER A 1 98 ? -5.634 -0.651 -23.768 1.00 48.97 98 SER A N 1
ATOM 804 C CA . SER A 1 98 ? -5.883 -1.803 -24.618 1.00 48.97 98 SER A CA 1
ATOM 805 C C . SER A 1 98 ? -4.597 -1.993 -25.405 1.00 48.97 98 SER A C 1
ATOM 807 O O . SER A 1 98 ? -4.334 -1.301 -26.390 1.00 48.97 98 SER A O 1
ATOM 809 N N . ILE A 1 99 ? -3.715 -2.829 -24.864 1.00 55.22 99 ILE A N 1
ATOM 810 C CA . ILE A 1 99 ? -2.504 -3.235 -25.551 1.00 55.22 99 ILE A CA 1
ATOM 811 C C . ILE A 1 99 ? -3.009 -4.004 -26.764 1.00 55.22 99 ILE A C 1
ATOM 813 O O . ILE A 1 99 ? -3.669 -5.032 -26.631 1.00 55.22 99 ILE A O 1
ATOM 817 N N . ASP A 1 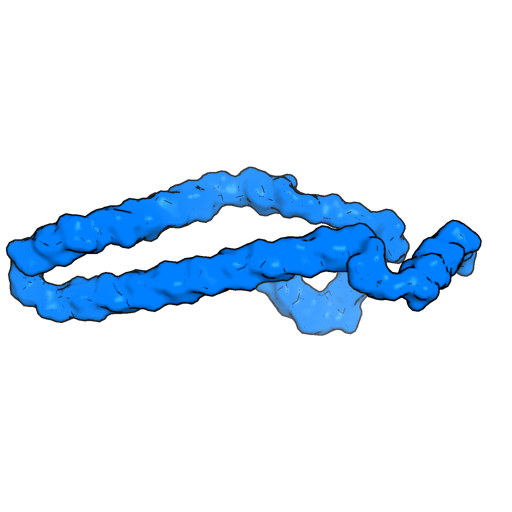100 ? -2.765 -3.468 -27.954 1.00 60.75 100 ASP A N 1
ATOM 818 C CA . ASP A 1 100 ? -3.056 -4.185 -29.185 1.00 60.75 100 ASP A CA 1
ATOM 819 C C . ASP A 1 100 ? -2.021 -5.303 -29.334 1.00 60.75 100 ASP A C 1
ATOM 821 O O . ASP A 1 100 ? -0.958 -5.141 -29.936 1.00 60.75 100 ASP A O 1
ATOM 825 N N . TRP A 1 101 ? -2.318 -6.443 -28.714 1.00 60.38 101 TRP A N 1
ATOM 826 C CA . TRP A 1 101 ? -1.474 -7.634 -28.715 1.00 60.38 101 TRP A CA 1
ATOM 827 C C . TRP A 1 101 ? -1.257 -8.202 -30.125 1.00 60.38 101 TRP A C 1
ATOM 829 O O . TRP A 1 101 ? -0.259 -8.887 -30.367 1.00 60.38 101 TRP A O 1
ATOM 839 N N . SER A 1 102 ? -2.099 -7.811 -31.090 1.00 61.34 102 SER A N 1
ATOM 840 C CA . SER A 1 102 ? -1.907 -8.084 -32.518 1.00 61.34 102 SER A CA 1
ATOM 841 C C . SER A 1 102 ? -0.589 -7.502 -33.034 1.00 61.34 102 SER A C 1
ATOM 843 O O . SER A 1 102 ? 0.072 -8.125 -33.864 1.00 61.34 102 SER A O 1
ATOM 845 N N . LYS A 1 103 ? -0.148 -6.352 -32.498 1.00 57.72 103 LYS A N 1
ATOM 846 C CA . LYS A 1 103 ? 1.153 -5.737 -32.817 1.00 57.72 103 LYS A CA 1
ATOM 847 C C . LYS A 1 103 ? 2.337 -6.632 -32.430 1.00 57.72 103 LYS A C 1
ATOM 849 O O . LYS A 1 103 ? 3.399 -6.536 -33.040 1.00 57.72 103 LYS A O 1
ATOM 854 N N . TYR A 1 104 ? 2.148 -7.511 -31.448 1.00 59.59 104 TYR A N 1
ATOM 855 C CA . TYR A 1 104 ? 3.154 -8.446 -30.941 1.00 59.59 104 TYR A CA 1
ATOM 856 C C . TYR A 1 104 ? 2.961 -9.878 -31.476 1.00 59.59 104 TYR A C 1
ATOM 858 O O . TYR A 1 104 ? 3.589 -10.809 -30.981 1.00 59.59 104 TYR A O 1
ATOM 866 N N . GLY A 1 105 ? 2.106 -10.075 -32.489 1.00 55.00 105 GLY A N 1
ATOM 867 C CA . GLY A 1 105 ? 1.855 -11.384 -33.106 1.00 55.00 105 GLY A CA 1
ATOM 868 C C . GLY A 1 105 ? 0.929 -12.305 -32.305 1.00 55.00 105 GLY A C 1
ATOM 869 O O . GLY A 1 105 ? 0.672 -13.432 -32.728 1.00 55.00 105 GLY A O 1
ATOM 870 N N . LEU A 1 106 ? 0.379 -11.827 -31.187 1.00 57.06 106 LEU A N 1
ATOM 871 C CA . LEU A 1 106 ? -0.608 -12.538 -30.378 1.00 57.06 106 LEU A CA 1
ATOM 872 C C . LEU A 1 106 ? -2.009 -12.154 -30.866 1.00 57.06 106 LEU A C 1
ATOM 874 O O . LEU A 1 106 ? -2.696 -11.322 -30.282 1.00 57.06 106 LEU A O 1
ATOM 878 N N . HIS A 1 107 ? -2.421 -12.746 -31.990 1.00 49.62 107 HIS A N 1
ATOM 879 C CA . HIS A 1 107 ? -3.701 -12.438 -32.641 1.00 49.62 107 HIS A CA 1
ATOM 880 C C . HIS A 1 107 ? -4.942 -12.942 -31.885 1.00 49.62 107 HIS A C 1
ATOM 882 O O . HIS A 1 107 ? -6.048 -12.511 -32.196 1.00 49.62 107 HIS A O 1
ATOM 888 N N . ASN A 1 108 ? -4.785 -13.848 -30.916 1.00 57.25 108 ASN A N 1
ATOM 889 C CA . ASN A 1 108 ? -5.877 -14.336 -30.074 1.00 57.25 108 ASN A CA 1
ATOM 890 C C . ASN A 1 108 ? -5.336 -14.724 -28.697 1.00 57.25 108 ASN A C 1
ATOM 892 O O . ASN A 1 108 ? -4.904 -15.855 -28.483 1.00 57.25 108 ASN A O 1
ATOM 896 N N . ILE A 1 109 ? -5.384 -13.782 -27.756 1.00 61.53 109 ILE A N 1
ATOM 897 C CA . ILE A 1 109 ? -5.124 -14.061 -26.337 1.00 61.53 109 ILE A CA 1
ATOM 898 C C . ILE A 1 109 ? -6.082 -15.133 -25.821 1.00 61.53 109 ILE A C 1
ATOM 900 O O . ILE A 1 109 ? -5.678 -15.977 -25.039 1.00 61.53 109 ILE A O 1
ATOM 904 N N . SER A 1 110 ? -7.323 -15.151 -26.305 1.00 58.44 110 SER A N 1
ATOM 905 C CA . SER A 1 110 ? -8.321 -16.173 -25.983 1.00 58.44 110 SER A CA 1
ATOM 906 C C . SER A 1 110 ? -7.801 -17.590 -26.220 1.00 58.44 110 SER A C 1
ATOM 908 O O . SER A 1 110 ? -8.009 -18.441 -25.371 1.00 58.44 110 SER A O 1
ATOM 910 N N . ASN A 1 111 ? -7.058 -17.845 -27.300 1.00 56.84 111 ASN A N 1
ATOM 911 C CA . ASN A 1 111 ? -6.476 -19.169 -27.530 1.00 56.84 111 ASN A CA 1
ATOM 912 C C . ASN A 1 111 ? -5.311 -19.470 -26.575 1.00 56.84 111 ASN A C 1
ATOM 914 O O . ASN A 1 111 ? -5.155 -20.611 -26.171 1.00 56.84 111 ASN A O 1
ATOM 918 N N . TYR A 1 112 ? -4.532 -18.456 -26.189 1.00 56.38 112 TYR A N 1
ATOM 919 C CA . TYR A 1 112 ? -3.412 -18.604 -25.253 1.00 56.38 112 TYR A CA 1
ATOM 920 C C . TYR A 1 112 ? -3.882 -18.794 -23.803 1.00 56.38 112 TYR A C 1
ATOM 922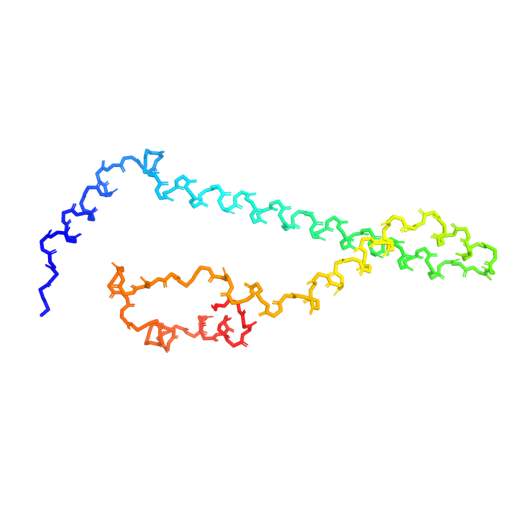 O O . TYR A 1 112 ? -3.296 -19.564 -23.057 1.00 56.38 112 TYR A O 1
ATOM 930 N N . ILE A 1 113 ? -4.977 -18.130 -23.420 1.00 59.69 113 ILE A N 1
ATOM 931 C CA . ILE A 1 113 ? -5.629 -18.314 -22.122 1.00 59.69 113 ILE A CA 1
ATOM 932 C C . ILE A 1 113 ? -6.272 -19.702 -22.054 1.00 59.69 113 ILE A C 1
ATOM 934 O O . ILE A 1 113 ? -6.134 -20.369 -21.046 1.00 59.69 113 ILE A O 1
ATOM 938 N N . ILE A 1 114 ? -6.922 -20.180 -23.123 1.00 59.47 114 ILE A N 1
ATOM 939 C CA . ILE A 1 114 ? -7.542 -21.521 -23.141 1.00 59.47 114 ILE A CA 1
ATOM 940 C C . ILE A 1 114 ? -6.506 -22.651 -22.970 1.00 59.47 114 ILE A C 1
ATOM 942 O O . ILE A 1 114 ? -6.865 -23.741 -22.531 1.00 59.47 114 ILE A O 1
ATOM 946 N N . GLU A 1 115 ? -5.240 -22.413 -23.316 1.00 62.56 115 GLU A N 1
ATOM 947 C CA . GLU A 1 115 ? -4.158 -23.397 -23.186 1.00 62.56 115 GLU A CA 1
ATOM 948 C C . GLU A 1 115 ? -3.513 -23.427 -21.787 1.00 62.56 115 GLU A C 1
ATOM 950 O O . GLU A 1 115 ? -2.778 -24.371 -21.493 1.00 62.56 115 GLU A O 1
ATOM 955 N N . ASP A 1 116 ? -3.792 -22.440 -20.927 1.00 66.00 116 ASP A N 1
ATOM 956 C CA . ASP A 1 116 ? -3.173 -22.294 -19.607 1.00 66.00 116 ASP A CA 1
ATOM 957 C C . ASP A 1 116 ? -4.238 -22.084 -18.516 1.00 66.00 116 ASP A C 1
ATOM 959 O O . ASP A 1 116 ? -4.794 -20.993 -18.349 1.00 66.00 116 ASP A O 1
ATOM 963 N N . ASP A 1 117 ? -4.517 -23.149 -17.760 1.00 64.62 117 ASP A N 1
ATOM 964 C CA . ASP A 1 117 ? -5.536 -23.183 -16.702 1.00 64.62 117 ASP A CA 1
ATOM 965 C C . ASP A 1 117 ? -5.325 -22.087 -15.634 1.00 64.62 117 ASP A C 1
ATOM 967 O O . ASP A 1 117 ? -6.298 -21.572 -15.068 1.00 64.62 117 ASP A O 1
ATOM 971 N N . ASP A 1 118 ? -4.078 -21.658 -15.406 1.00 66.44 118 ASP A N 1
ATOM 972 C CA . ASP A 1 118 ? -3.761 -20.588 -14.459 1.00 66.44 118 ASP A CA 1
ATOM 973 C C . ASP A 1 118 ? -4.217 -19.218 -14.999 1.00 66.44 118 ASP A C 1
ATOM 975 O O . ASP A 1 118 ? -4.751 -18.393 -14.250 1.00 66.44 118 ASP A O 1
ATOM 979 N N . LEU A 1 119 ? -4.113 -18.977 -16.310 1.00 63.75 119 LEU A N 1
ATOM 980 C CA . LEU A 1 119 ? -4.577 -17.736 -16.946 1.00 63.75 119 LEU A CA 1
ATOM 981 C C . LEU A 1 119 ? -6.104 -17.672 -17.056 1.00 63.75 119 LEU A C 1
ATOM 983 O O . LEU A 1 119 ? -6.678 -16.585 -16.960 1.00 63.75 119 LEU A O 1
ATOM 987 N N . ILE A 1 120 ? -6.773 -18.821 -17.199 1.00 63.50 120 ILE A N 1
ATOM 988 C CA . ILE A 1 120 ? -8.242 -18.914 -17.149 1.00 63.50 120 ILE A CA 1
ATOM 989 C C . ILE A 1 120 ? -8.741 -18.483 -15.770 1.00 63.50 120 ILE A C 1
ATOM 991 O O . ILE A 1 120 ? -9.727 -17.749 -15.668 1.00 63.50 120 ILE A O 1
ATOM 995 N N . SER A 1 121 ? -8.054 -18.910 -14.707 1.00 67.06 121 SER A N 1
ATOM 996 C CA . SER A 1 121 ? -8.411 -18.520 -13.341 1.00 67.06 121 SER A CA 1
ATOM 997 C C . SER A 1 121 ? -8.272 -17.005 -13.133 1.00 67.06 121 SER A C 1
ATOM 999 O O . SER A 1 121 ? -9.218 -16.358 -12.691 1.00 67.06 121 SER A O 1
ATOM 1001 N N . LEU A 1 122 ? -7.171 -16.410 -13.605 1.00 63.94 122 LEU A N 1
ATOM 1002 C CA . LEU A 1 122 ? -6.922 -14.966 -13.541 1.00 63.94 122 LEU A CA 1
ATOM 1003 C C . LEU A 1 122 ? -7.922 -14.136 -14.363 1.00 63.94 122 LEU A C 1
ATOM 1005 O O . LEU A 1 122 ? -8.322 -13.054 -13.930 1.00 63.94 122 LEU A O 1
ATOM 1009 N N . GLN A 1 123 ? -8.356 -14.631 -15.528 1.00 65.38 123 GLN A N 1
ATOM 1010 C CA . GLN A 1 123 ? -9.388 -13.969 -16.331 1.00 65.38 123 GLN A CA 1
ATOM 1011 C C . GLN A 1 123 ? -10.761 -14.026 -15.651 1.00 65.38 123 GLN A C 1
ATOM 1013 O O . GLN A 1 123 ? -11.480 -13.027 -15.624 1.00 65.38 123 GLN A O 1
ATOM 1018 N N . ASN A 1 124 ? -11.125 -15.175 -15.079 1.00 64.88 124 ASN A N 1
ATOM 1019 C CA . ASN A 1 124 ? -12.386 -15.326 -14.350 1.00 64.88 124 ASN A CA 1
ATOM 1020 C C . ASN A 1 124 ? -12.428 -14.465 -13.079 1.00 64.88 124 ASN A C 1
ATOM 1022 O O . ASN A 1 124 ? -1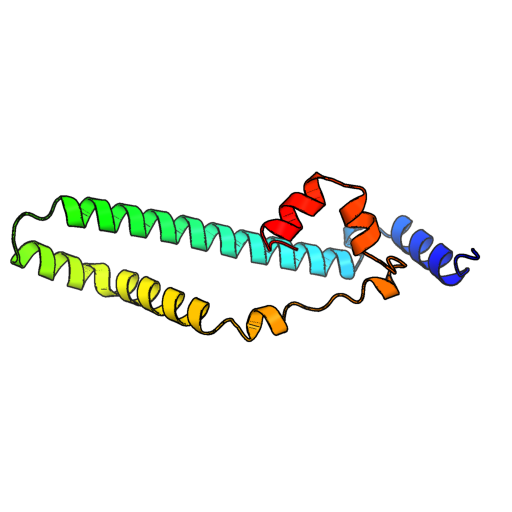3.496 -13.981 -12.704 1.00 64.88 124 ASN A O 1
ATOM 1026 N N . ASP A 1 125 ? -11.266 -14.211 -12.481 1.00 68.19 125 ASP A N 1
ATOM 1027 C CA . ASP A 1 125 ? -11.098 -13.319 -11.335 1.00 68.19 125 ASP A CA 1
ATOM 1028 C C . ASP A 1 125 ? -11.039 -11.826 -11.729 1.00 68.19 125 ASP A C 1
ATOM 1030 O O . ASP A 1 125 ? -10.972 -10.954 -10.860 1.00 68.19 125 ASP A O 1
ATOM 1034 N N . GLY A 1 126 ? -11.103 -11.504 -13.031 1.00 49.19 126 GLY A N 1
ATOM 1035 C CA . GLY A 1 126 ? -11.117 -10.132 -13.554 1.00 49.19 126 GLY A CA 1
ATOM 1036 C C . GLY A 1 126 ? -9.777 -9.398 -13.441 1.00 49.19 126 GLY A C 1
ATOM 1037 O O . GLY A 1 126 ? -9.751 -8.167 -13.408 1.00 49.19 126 GLY A O 1
ATOM 1038 N N . LEU A 1 127 ? -8.675 -10.146 -13.333 1.00 51.44 127 LEU A N 1
ATOM 1039 C CA . LEU A 1 127 ? -7.309 -9.631 -13.182 1.00 51.44 127 LEU A CA 1
ATOM 1040 C C . LEU A 1 127 ? -6.560 -9.488 -14.523 1.00 51.44 127 LEU A C 1
ATOM 1042 O O . LEU A 1 127 ? -5.464 -8.924 -14.544 1.00 51.44 127 LEU A O 1
ATOM 1046 N N . LEU A 1 128 ? -7.160 -9.966 -15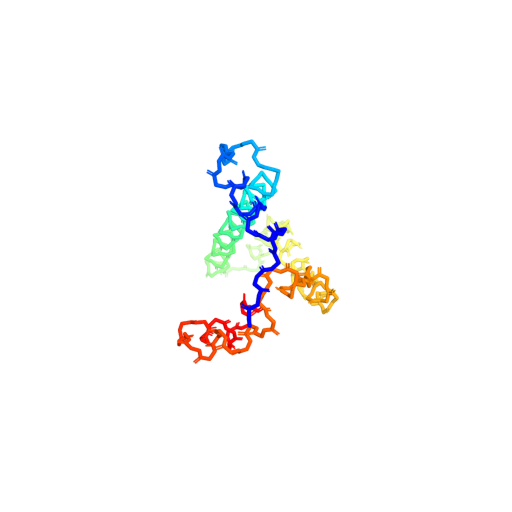.620 1.00 46.69 128 LEU A N 1
ATOM 1047 C CA . LEU A 1 128 ? -6.728 -9.832 -17.019 1.00 46.69 128 LEU A CA 1
ATOM 1048 C C . LEU A 1 128 ? -7.809 -9.116 -17.835 1.00 46.69 128 LEU A C 1
ATOM 1050 O O . LEU A 1 128 ? -7.437 -8.237 -18.645 1.00 46.69 128 LEU A O 1
#

Secondary structure (DSSP, 8-state):
----HHHHHHHHHHHHS-GGG-HHHHHHHHHHHHHHHHHHHHHHHHHHHHHHHHHHHH--SHHHHHHHHHHTHHHHHHHHHHHHHHHTTTTTTTTS----GGGGT-S-HHHHHHT-HHHHHHHHTT--

Foldseek 3Di:
DDPPVVLVVVVVVCVPDDLVPDPVSVVVVVVVVVVVVVVVVVVVLVVVVVVLVVLCVVDDDDVSVVVSCVVCVVSVCVVVVVVVVVVVPPVVVVVPPPPPCVVVVCPDVVVVCVVDVVSVVCVVVVVD

pLDDT: mean 70.74, std 13.78, range [41.44, 87.88]

Organism: NCBI:txid278026